Protein AF-A0A4P5VE44-F1 (afdb_monomer_lite)

Secondary structure (DSSP, 8-state):
---GGGS-S-TTSHHHHHHHHHHHHHHHHHHHHHHHHGGG-SS--HHHHHHHHHHHHHHHHHHHHHHHHHHHHHH-SS-HHHH-HHHHHHHHHHHHHHHHHHHHHHHHHHSHHHHHHHHTS----

Sequence (125 aa):
MLEPGWQVDEPYAPEGQSQLHQLRKRLKRCRYGLTNLEPLRPEPIAPWLERFRAMQHHLGDLNDLQLLDQALHQQFHESPDRLAPCLCSLLAEARDQAWLRWRSEADLLMDPAGRAALQRLPLAC

Foldseek 3Di:
DPQCQLPAPCCLPPVNLVSLVVVLVVLVVVLVVCVVCQVVDPFGPVLVNVLSVQLNVLSVQLNVLSVVCVVCVVVDPDDCCVVPVVVVVVSVVSNVVSVVSNNVSSVLCVDPVSVVVSVPPPSDD

pLDDT: mean 89.32, std 10.18, range [40.59, 97.81]

Structure (mmCIF, N/CA/C/O backbone):
data_AF-A0A4P5VE44-F1
#
_entry.id   AF-A0A4P5VE44-F1
#
loop_
_atom_site.group_PDB
_atom_site.id
_atom_site.type_symbol
_atom_site.label_atom_id
_atom_site.label_alt_id
_atom_site.label_comp_id
_atom_site.label_asym_id
_atom_site.label_entity_id
_atom_site.label_seq_id
_atom_site.pdbx_PDB_ins_code
_atom_site.Cartn_x
_atom_site.Cartn_y
_atom_site.Cartn_z
_atom_site.occupancy
_atom_site.B_iso_or_equiv
_atom_site.auth_seq_id
_atom_site.auth_comp_id
_atom_site.auth_asym_id
_atom_site.auth_atom_id
_atom_site.pdbx_PDB_model_num
ATOM 1 N N . MET A 1 1 ? -19.600 10.853 0.588 1.00 57.34 1 MET A N 1
ATOM 2 C CA . MET A 1 1 ? -19.161 9.814 -0.365 1.00 57.34 1 MET A CA 1
ATOM 3 C C . MET A 1 1 ? -17.969 9.086 0.239 1.00 57.34 1 MET A C 1
ATOM 5 O O . MET A 1 1 ? -17.173 9.739 0.914 1.00 57.34 1 MET A O 1
ATOM 9 N N . LEU A 1 2 ? -17.889 7.762 0.085 1.00 79.00 2 LEU A N 1
ATOM 10 C CA . LEU A 1 2 ? -16.698 6.993 0.458 1.00 79.00 2 LEU A CA 1
ATOM 11 C C . LEU A 1 2 ? -15.534 7.429 -0.449 1.00 79.00 2 LEU A C 1
ATOM 13 O O . LEU A 1 2 ? -15.775 7.833 -1.584 1.00 79.00 2 LEU A O 1
ATOM 17 N N . GLU A 1 3 ? -14.293 7.406 0.038 1.00 86.12 3 GLU A N 1
ATOM 18 C CA . GLU A 1 3 ? -13.158 7.723 -0.841 1.00 86.12 3 GLU A CA 1
ATOM 19 C C . GLU A 1 3 ? -12.988 6.655 -1.921 1.00 86.12 3 GLU A C 1
ATOM 21 O O . GLU A 1 3 ? -12.973 5.476 -1.570 1.00 86.12 3 GLU A O 1
ATOM 26 N N . PRO A 1 4 ? -12.778 7.034 -3.192 1.00 91.44 4 PRO A N 1
ATOM 27 C CA . PRO A 1 4 ? -12.613 6.067 -4.276 1.00 91.44 4 PRO A CA 1
ATOM 28 C C . PRO A 1 4 ? -11.471 5.074 -4.042 1.00 91.44 4 PRO A C 1
ATOM 30 O O . PRO A 1 4 ? -11.600 3.908 -4.376 1.00 91.44 4 PRO A O 1
ATOM 33 N N . GLY A 1 5 ? -10.389 5.487 -3.370 1.00 92.31 5 GLY A N 1
ATOM 34 C CA . GLY A 1 5 ? -9.237 4.614 -3.109 1.00 92.31 5 GLY A CA 1
ATOM 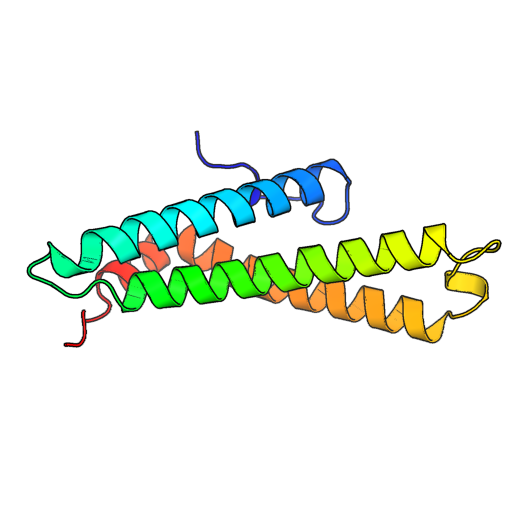35 C C . GLY A 1 5 ? -9.539 3.347 -2.293 1.00 92.31 5 GLY A C 1
ATOM 36 O O . GLY A 1 5 ? -8.689 2.466 -2.216 1.00 92.31 5 GLY A O 1
ATOM 37 N N . TRP A 1 6 ? -10.717 3.243 -1.664 1.00 93.44 6 TRP A N 1
ATOM 38 C CA . TRP A 1 6 ? -11.153 2.014 -0.991 1.00 93.44 6 TRP A CA 1
ATOM 39 C C . TRP A 1 6 ? -11.570 0.919 -1.978 1.00 93.44 6 TRP A C 1
ATOM 41 O O . TRP A 1 6 ? -11.536 -0.254 -1.625 1.00 93.44 6 TRP A O 1
ATOM 51 N N . GLN A 1 7 ? -11.976 1.298 -3.191 1.00 92.00 7 GLN A N 1
ATOM 52 C CA . GLN A 1 7 ? -12.453 0.407 -4.243 1.00 92.00 7 GLN A CA 1
ATOM 53 C C . GLN A 1 7 ? -11.868 0.876 -5.573 1.00 92.00 7 GLN A C 1
ATOM 55 O O . GLN A 1 7 ? -12.436 1.724 -6.254 1.00 92.00 7 GLN A O 1
ATOM 60 N N . VAL A 1 8 ? -10.699 0.336 -5.908 1.00 94.19 8 VAL A N 1
ATOM 61 C CA . VAL A 1 8 ? -9.998 0.639 -7.158 1.00 94.19 8 VAL A CA 1
ATOM 62 C C . VAL A 1 8 ? -9.950 -0.627 -7.998 1.00 94.19 8 VAL A C 1
ATOM 64 O O . VAL A 1 8 ? -9.471 -1.660 -7.524 1.00 94.19 8 VAL A O 1
ATOM 67 N N . ASP A 1 9 ? -10.446 -0.549 -9.227 1.00 90.62 9 ASP A N 1
ATOM 68 C CA . ASP A 1 9 ? -10.441 -1.679 -10.162 1.00 90.62 9 ASP A CA 1
ATOM 69 C C . ASP A 1 9 ? -9.110 -1.778 -10.915 1.00 90.62 9 ASP A C 1
ATOM 71 O O . ASP A 1 9 ? -8.562 -2.867 -11.068 1.00 90.62 9 ASP A O 1
ATOM 75 N N . GLU A 1 10 ? -8.534 -0.632 -11.292 1.00 93.94 10 GLU A N 1
ATOM 76 C CA . GLU A 1 10 ? -7.260 -0.534 -12.011 1.00 93.94 10 GLU A CA 1
ATOM 77 C C . GLU A 1 10 ? -6.180 0.135 -11.137 1.00 93.94 10 GLU A C 1
ATOM 79 O O . GLU A 1 10 ? -5.904 1.329 -11.284 1.00 93.94 10 GLU A O 1
ATOM 84 N N . PRO A 1 11 ? -5.533 -0.594 -10.207 1.00 93.06 11 PRO A N 1
ATOM 85 C CA . PRO A 1 11 ? -4.604 -0.008 -9.229 1.00 93.06 11 PRO A CA 1
ATOM 86 C C . PRO A 1 11 ? -3.339 0.588 -9.853 1.00 93.06 11 PRO A C 1
ATOM 88 O O . PRO A 1 11 ? -2.642 1.380 -9.220 1.00 93.06 11 PRO A O 1
ATOM 91 N N . TYR A 1 12 ? -3.037 0.195 -11.089 1.00 92.44 12 TYR A N 1
ATOM 92 C CA . TYR A 1 12 ? -1.844 0.599 -11.822 1.00 92.44 12 TYR A CA 1
ATOM 93 C C . TYR A 1 12 ? -2.114 1.663 -12.884 1.00 92.44 12 TYR A C 1
ATOM 95 O O . TYR A 1 12 ? -1.162 2.200 -13.442 1.00 92.44 12 TYR A O 1
ATOM 103 N N . ALA A 1 13 ? -3.379 1.996 -13.146 1.00 93.94 13 ALA A N 1
ATOM 104 C CA . ALA A 1 13 ? -3.710 3.145 -13.972 1.00 93.94 13 ALA A CA 1
ATOM 105 C C . ALA A 1 13 ? -3.394 4.447 -13.208 1.00 93.94 13 ALA A C 1
ATOM 107 O O . ALA A 1 13 ? -3.525 4.479 -11.978 1.00 93.94 13 ALA A O 1
ATOM 108 N N . PRO A 1 14 ? -3.034 5.550 -13.895 1.00 92.19 14 PRO A N 1
ATOM 109 C CA . PRO A 1 14 ? -2.742 6.829 -13.241 1.00 92.19 14 PRO A CA 1
ATOM 110 C C . PRO A 1 14 ? -3.862 7.312 -12.309 1.00 92.19 14 PRO A C 1
ATOM 112 O O . PRO A 1 14 ? -3.599 7.860 -11.236 1.00 92.19 14 PRO A O 1
ATOM 115 N N . GLU A 1 15 ? -5.120 7.076 -12.691 1.00 94.88 15 GLU A N 1
ATOM 116 C CA . GLU A 1 15 ? -6.272 7.411 -11.858 1.00 94.88 15 GLU A CA 1
ATOM 117 C C . GLU A 1 15 ? -6.319 6.559 -10.584 1.00 94.88 15 GLU A C 1
ATOM 119 O O . GLU A 1 15 ? -6.392 7.115 -9.487 1.00 94.88 15 GLU A O 1
ATOM 124 N N . GLY A 1 16 ? -6.203 5.234 -10.700 1.00 95.12 16 GLY A N 1
ATOM 125 C CA . GLY A 1 16 ? -6.195 4.334 -9.546 1.00 95.12 16 GLY A CA 1
ATOM 126 C C . GLY A 1 16 ? -5.064 4.648 -8.568 1.00 95.12 16 GLY A C 1
ATOM 127 O O . GLY A 1 16 ? -5.283 4.736 -7.360 1.00 95.12 16 GLY A O 1
ATOM 128 N N . GLN A 1 17 ? -3.868 4.944 -9.077 1.00 94.06 17 GLN A N 1
ATOM 129 C CA . GLN A 1 17 ? -2.733 5.375 -8.257 1.00 94.06 17 GLN A CA 1
ATOM 130 C C . GLN A 1 17 ? -3.015 6.684 -7.514 1.00 94.06 17 GLN A C 1
ATOM 132 O O . GLN A 1 17 ? -2.721 6.805 -6.322 1.00 94.06 17 GLN A O 1
ATOM 137 N N . SER A 1 18 ? -3.623 7.660 -8.195 1.00 94.25 18 SER A N 1
ATOM 138 C CA . SER A 1 18 ? -4.035 8.928 -7.587 1.00 94.25 18 SER A CA 1
ATOM 139 C C . SER A 1 18 ? -5.059 8.705 -6.468 1.00 94.25 18 SER A C 1
ATOM 141 O O . SER A 1 18 ? -4.911 9.245 -5.366 1.00 94.25 18 SER A O 1
ATOM 143 N N . GLN A 1 19 ? -6.051 7.844 -6.705 1.00 96.00 19 GLN A N 1
ATOM 144 C CA . GLN A 1 19 ? -7.073 7.482 -5.723 1.00 96.00 19 GLN A CA 1
ATOM 145 C C . GLN A 1 19 ? -6.461 6.795 -4.489 1.00 96.00 19 GLN A C 1
ATOM 147 O O . GLN A 1 19 ? -6.771 7.175 -3.355 1.00 96.00 19 GLN A O 1
ATOM 152 N N . LEU A 1 20 ? -5.539 5.844 -4.681 1.00 96.25 20 LEU A N 1
ATOM 153 C CA . LEU A 1 20 ? -4.823 5.161 -3.595 1.00 96.25 20 LEU A CA 1
ATOM 154 C C . LEU A 1 20 ? -3.939 6.127 -2.794 1.00 96.25 20 LEU A C 1
ATOM 156 O O . LEU A 1 20 ? -3.969 6.139 -1.558 1.00 96.25 20 LEU A O 1
ATOM 160 N N . HIS A 1 21 ? -3.196 6.999 -3.478 1.00 94.69 21 HIS A N 1
ATOM 161 C CA . HIS A 1 21 ? -2.374 8.021 -2.836 1.00 94.69 21 HIS A CA 1
ATOM 162 C C . HIS A 1 21 ? -3.232 9.012 -2.029 1.00 94.69 21 HIS A C 1
ATOM 164 O O . HIS A 1 21 ? -2.885 9.402 -0.905 1.00 94.69 21 HIS A O 1
ATOM 170 N N . GLN A 1 22 ? -4.391 9.410 -2.557 1.00 95.50 22 GLN A N 1
ATOM 171 C CA . GLN A 1 22 ? -5.327 10.263 -1.837 1.00 95.50 22 GLN A CA 1
ATOM 172 C C . GLN A 1 22 ? -5.903 9.572 -0.596 1.00 95.50 22 GLN A C 1
ATOM 174 O O . GLN A 1 22 ? -5.943 10.189 0.480 1.00 95.50 22 GLN A O 1
ATOM 179 N N . LEU A 1 23 ? -6.268 8.293 -0.706 1.00 95.94 23 LEU A N 1
ATOM 180 C CA . LEU A 1 23 ? -6.714 7.511 0.439 1.00 95.94 23 LEU A CA 1
ATOM 181 C C . LEU A 1 23 ? -5.624 7.432 1.515 1.00 95.94 23 LEU A C 1
ATOM 183 O O . LEU A 1 23 ? -5.907 7.722 2.680 1.00 95.94 23 LEU A O 1
ATOM 187 N N . ARG A 1 24 ? -4.365 7.161 1.141 1.00 96.00 24 ARG A N 1
ATOM 188 C CA . ARG A 1 24 ? -3.220 7.154 2.072 1.00 96.00 24 ARG A CA 1
ATOM 189 C C . ARG A 1 24 ? -3.139 8.457 2.869 1.00 96.00 24 ARG A C 1
ATOM 191 O O . ARG A 1 24 ? -3.037 8.428 4.098 1.00 96.00 24 ARG A O 1
ATOM 198 N N . LYS A 1 25 ? -3.244 9.613 2.199 1.00 95.38 25 LYS A N 1
ATOM 199 C CA . LYS A 1 25 ? -3.247 10.935 2.860 1.00 95.38 25 LYS A CA 1
ATOM 200 C C . LYS A 1 25 ? -4.412 11.084 3.838 1.00 95.38 25 LYS A C 1
ATOM 202 O O . LYS A 1 25 ? -4.239 11.624 4.933 1.00 95.38 25 LYS A O 1
ATOM 207 N N . ARG A 1 26 ? -5.608 10.620 3.472 1.00 94.50 26 ARG A N 1
ATOM 208 C CA . ARG A 1 26 ? -6.786 10.675 4.349 1.00 94.50 26 ARG A CA 1
ATOM 209 C C . ARG A 1 26 ? -6.658 9.769 5.568 1.00 94.50 26 ARG A C 1
ATOM 211 O O . ARG A 1 26 ? -6.939 10.239 6.669 1.00 94.50 26 ARG A O 1
ATOM 218 N N . LEU A 1 27 ? -6.181 8.539 5.402 1.00 93.50 27 LEU A N 1
ATOM 219 C CA . LEU A 1 27 ? -5.931 7.630 6.521 1.00 93.50 27 LEU A CA 1
ATOM 220 C C . LEU A 1 27 ? -4.853 8.179 7.458 1.00 93.50 27 LEU A C 1
ATOM 222 O O . LEU A 1 27 ? -5.009 8.096 8.674 1.00 93.50 27 LEU A O 1
ATOM 226 N N . LYS A 1 28 ? -3.803 8.811 6.915 1.00 94.50 28 LYS A N 1
ATOM 227 C CA . LYS A 1 28 ? -2.779 9.520 7.702 1.00 94.50 28 LYS A CA 1
ATOM 228 C C . LYS A 1 28 ? -3.384 10.621 8.568 1.00 94.50 28 LYS A C 1
ATOM 230 O O . LYS A 1 28 ? -3.153 10.640 9.774 1.00 94.50 28 LYS A O 1
ATOM 235 N N . ARG A 1 29 ? -4.209 11.490 7.974 1.00 94.56 29 ARG A N 1
ATOM 236 C CA . ARG A 1 29 ? -4.916 12.552 8.708 1.00 94.56 29 ARG A CA 1
ATOM 237 C C . ARG A 1 29 ? -5.853 11.993 9.778 1.00 94.56 29 ARG A C 1
ATOM 239 O O . ARG A 1 29 ? -5.864 12.513 10.885 1.00 94.56 29 ARG A O 1
ATOM 246 N N . CYS A 1 30 ? -6.596 10.931 9.466 1.00 91.19 30 CYS A N 1
ATOM 247 C CA . CYS A 1 30 ? -7.490 10.278 10.420 1.00 91.19 30 CYS A CA 1
ATOM 248 C C . CYS A 1 30 ? -6.719 9.715 11.619 1.00 91.19 30 CYS A C 1
ATOM 250 O O . CYS A 1 30 ? -7.053 10.045 12.753 1.00 91.19 30 CYS A O 1
ATOM 252 N N . ARG A 1 31 ? -5.638 8.959 11.379 1.00 92.38 31 ARG A N 1
ATOM 253 C CA . ARG A 1 31 ? -4.795 8.418 12.452 1.00 92.38 31 ARG A CA 1
ATOM 254 C C . ARG A 1 31 ? -4.237 9.522 13.341 1.00 92.38 31 ARG A C 1
ATOM 256 O O . ARG A 1 31 ? -4.332 9.407 14.549 1.00 92.38 31 ARG A O 1
ATOM 263 N N . TYR A 1 32 ? -3.706 10.597 12.761 1.00 93.62 32 TYR A N 1
ATOM 264 C CA . TYR A 1 32 ? -3.167 11.712 13.546 1.00 93.62 32 TYR A CA 1
ATOM 265 C C . TYR A 1 32 ? -4.239 12.444 14.346 1.00 93.62 32 TYR A C 1
ATOM 267 O O . TYR A 1 32 ? -4.015 12.751 15.510 1.00 93.62 32 TYR A O 1
ATOM 275 N N . GLY A 1 33 ? -5.415 12.677 13.759 1.00 92.06 33 GLY A N 1
ATOM 276 C CA . GLY A 1 33 ? -6.544 13.244 14.493 1.00 92.06 33 GLY A CA 1
ATOM 277 C C . GLY A 1 33 ? -6.942 12.369 15.680 1.00 92.06 33 GLY A C 1
ATOM 278 O O . GLY A 1 33 ? -7.132 12.877 16.777 1.00 92.06 33 GLY A O 1
ATOM 279 N N . LEU A 1 34 ? -6.997 11.051 15.482 1.00 89.00 34 LEU A N 1
ATOM 280 C CA . LEU A 1 34 ? -7.312 10.098 16.540 1.00 89.00 34 LEU A CA 1
ATOM 281 C C . LEU A 1 34 ? -6.227 10.037 17.621 1.00 89.00 34 LEU A C 1
ATOM 283 O O . LEU A 1 34 ? -6.563 10.132 18.792 1.00 89.00 34 LEU A O 1
ATOM 287 N N . THR A 1 35 ? -4.946 9.962 17.251 1.00 90.56 35 THR A N 1
ATOM 288 C CA . THR A 1 35 ? -3.823 10.021 18.201 1.00 90.56 35 THR A CA 1
ATOM 289 C C . THR A 1 35 ? -3.851 11.310 19.025 1.00 90.56 35 THR A C 1
ATOM 291 O O . THR A 1 35 ? -3.644 11.268 20.229 1.00 90.56 35 THR A O 1
ATOM 294 N N . ASN A 1 36 ? -4.173 12.453 18.414 1.00 91.38 36 ASN A N 1
ATOM 295 C CA . ASN A 1 36 ? -4.282 13.723 19.138 1.00 91.38 36 ASN A CA 1
ATOM 296 C C . ASN A 1 36 ? -5.441 13.742 20.148 1.00 91.38 36 ASN A C 1
ATOM 298 O O . ASN A 1 36 ? -5.374 14.468 21.136 1.00 91.38 36 ASN A O 1
ATOM 302 N N . LEU A 1 37 ? -6.512 12.986 19.887 1.00 88.38 37 LEU A N 1
ATOM 303 C CA . LEU A 1 37 ? -7.693 12.909 20.749 1.00 88.38 37 LEU A CA 1
ATOM 304 C C . LEU A 1 37 ? -7.627 11.760 21.764 1.00 88.38 37 LEU A C 1
ATOM 306 O O . LEU A 1 37 ? -8.426 11.750 22.696 1.00 88.38 37 LEU A O 1
ATOM 310 N N . GLU A 1 38 ? -6.703 10.810 21.604 1.00 87.06 38 GLU A N 1
ATOM 311 C CA . GLU A 1 38 ? -6.535 9.652 22.491 1.00 87.06 38 GLU A CA 1
ATOM 312 C C . GLU A 1 38 ? -6.441 10.036 23.979 1.00 87.06 38 GLU A C 1
ATOM 314 O O . GLU A 1 38 ? -7.182 9.444 24.762 1.00 87.06 38 GLU A O 1
ATOM 319 N N . PRO A 1 39 ? -5.675 11.070 24.391 1.00 87.94 39 PRO A N 1
ATOM 320 C CA . PRO A 1 39 ? -5.588 11.455 25.803 1.00 87.94 39 PRO A CA 1
ATOM 321 C C . PRO A 1 39 ? -6.904 11.960 26.416 1.00 87.94 39 PRO A C 1
ATOM 323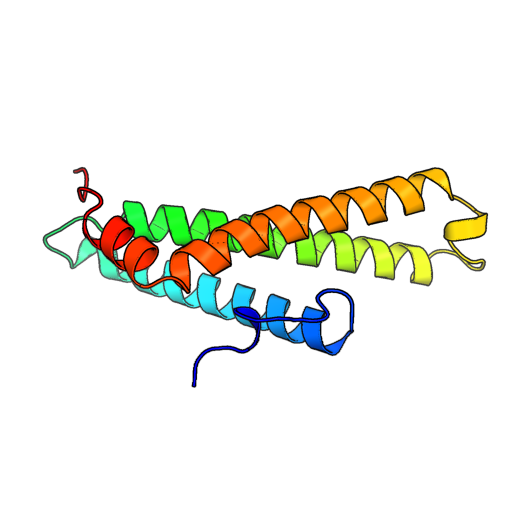 O O . PRO A 1 39 ? -7.006 12.075 27.633 1.00 87.94 39 PRO A O 1
ATOM 326 N N . LEU A 1 40 ? -7.895 12.314 25.591 1.00 88.31 40 LEU A N 1
ATOM 327 C CA . LEU A 1 40 ? -9.188 12.844 26.034 1.00 88.31 40 LEU A CA 1
ATOM 328 C C . LEU A 1 40 ? -10.256 11.754 26.188 1.00 88.31 40 LEU A C 1
ATOM 330 O O . LEU A 1 40 ? -11.395 12.063 26.543 1.00 88.31 40 LEU A O 1
ATOM 334 N N . ARG A 1 41 ? -9.932 10.496 25.868 1.00 81.00 41 ARG A N 1
ATOM 335 C CA . ARG A 1 41 ? -10.899 9.398 25.856 1.00 81.00 41 ARG A CA 1
ATOM 336 C C . ARG A 1 41 ? -10.814 8.539 27.120 1.00 81.00 41 ARG A C 1
ATOM 338 O O . ARG A 1 41 ? -9.711 8.262 27.580 1.00 81.00 41 ARG A O 1
ATOM 345 N N . PRO A 1 42 ? -11.962 8.071 27.647 1.00 76.00 42 PRO A N 1
ATOM 346 C CA . PRO A 1 42 ? -11.974 7.133 28.763 1.00 76.00 42 PRO A CA 1
ATOM 347 C C . PRO A 1 42 ? -11.497 5.732 28.356 1.00 76.00 42 PRO A C 1
ATOM 349 O O . PRO A 1 42 ? -10.871 5.056 29.166 1.00 76.00 42 PRO A O 1
ATOM 352 N N . GLU A 1 43 ? -11.743 5.303 27.111 1.00 77.38 43 GLU A N 1
ATOM 353 C CA . GLU A 1 43 ? -11.258 4.021 26.589 1.00 77.38 43 GLU A CA 1
ATOM 354 C C . GLU A 1 43 ? -10.129 4.178 25.550 1.00 77.38 43 GLU A C 1
ATOM 356 O O . GLU A 1 43 ? -10.208 5.073 24.692 1.00 77.38 43 GLU A O 1
ATOM 361 N N . PRO A 1 44 ? -9.125 3.272 25.553 1.00 74.06 44 PRO A N 1
ATOM 362 C CA . PRO A 1 44 ? -8.045 3.261 24.568 1.00 74.06 44 PRO A CA 1
ATOM 363 C C . PRO A 1 44 ? -8.568 3.098 23.141 1.00 74.06 44 PRO A C 1
ATOM 365 O O . PRO A 1 44 ? -9.525 2.371 22.896 1.00 74.06 44 PRO A O 1
ATOM 368 N N . ILE A 1 45 ? -7.901 3.708 22.161 1.00 81.62 45 ILE A N 1
ATOM 369 C CA . ILE A 1 45 ? -8.207 3.520 20.729 1.00 81.62 45 ILE A CA 1
ATOM 370 C C . ILE A 1 45 ? -7.090 2.792 19.973 1.00 81.62 45 ILE A C 1
ATOM 372 O O . ILE A 1 45 ? -7.127 2.705 18.741 1.00 81.62 45 ILE A O 1
ATOM 376 N N . ALA A 1 46 ? -6.116 2.247 20.705 1.00 82.00 46 ALA A N 1
ATOM 377 C CA . ALA A 1 46 ? -4.931 1.589 20.169 1.00 82.00 46 ALA A CA 1
ATOM 378 C C . ALA A 1 46 ? -5.226 0.558 19.055 1.00 82.00 46 ALA A C 1
ATOM 380 O O . ALA A 1 46 ? -4.562 0.633 18.019 1.00 82.00 46 ALA A O 1
ATOM 381 N N . PRO A 1 47 ? -6.256 -0.317 19.143 1.00 82.62 47 PRO A N 1
ATOM 382 C CA . PRO A 1 47 ? -6.553 -1.265 18.063 1.00 82.62 47 PRO A CA 1
ATOM 383 C C . PRO A 1 47 ? -6.865 -0.587 16.718 1.00 82.62 47 PRO A C 1
ATOM 385 O O . PRO A 1 47 ? -6.432 -1.049 15.660 1.00 82.62 47 PRO A O 1
ATOM 388 N N . TRP A 1 48 ? -7.581 0.541 16.746 1.00 83.31 48 TRP A N 1
ATOM 389 C CA . TRP A 1 48 ? -7.878 1.321 15.544 1.00 83.31 48 TRP A CA 1
ATOM 390 C C . TRP A 1 48 ? -6.647 2.060 15.027 1.00 83.31 48 TRP A C 1
ATOM 392 O O . TRP A 1 48 ? -6.431 2.108 13.815 1.00 83.31 48 TRP A O 1
ATOM 402 N N . LEU A 1 49 ? -5.823 2.615 15.920 1.00 88.56 49 LEU A N 1
ATOM 403 C CA . LEU A 1 49 ? -4.579 3.284 15.537 1.00 88.56 49 LEU A CA 1
ATOM 404 C C . LEU A 1 49 ? -3.605 2.320 14.852 1.00 88.56 49 LEU A C 1
ATOM 406 O O . LEU A 1 49 ? -3.056 2.670 13.803 1.00 88.56 49 LEU A O 1
ATOM 410 N N . GLU A 1 50 ? -3.449 1.107 15.383 1.00 88.62 50 GLU A N 1
ATOM 411 C CA . GLU A 1 50 ? -2.609 0.066 14.784 1.00 88.62 50 GLU A CA 1
ATOM 412 C C . GLU A 1 50 ? -3.165 -0.410 13.442 1.00 88.62 50 GLU A C 1
ATOM 414 O O . GLU A 1 50 ? -2.421 -0.521 12.466 1.00 88.62 50 GLU A O 1
ATOM 419 N N . ARG A 1 51 ? -4.488 -0.570 13.317 1.00 88.44 51 ARG A N 1
ATOM 420 C CA . ARG A 1 51 ? -5.096 -0.891 12.020 1.00 88.44 51 ARG A CA 1
ATOM 421 C C . ARG A 1 51 ? -4.864 0.220 10.989 1.00 88.44 51 ARG A C 1
ATOM 423 O O . ARG A 1 51 ? -4.472 -0.062 9.858 1.00 88.44 51 ARG A O 1
ATOM 430 N N . PHE A 1 52 ? -5.044 1.492 11.356 1.00 90.19 52 PHE A N 1
ATOM 431 C CA . PHE A 1 52 ? -4.733 2.615 10.461 1.00 90.19 52 PHE A CA 1
ATOM 432 C C . PHE A 1 52 ? -3.253 2.684 10.094 1.00 90.19 52 PHE A C 1
ATOM 434 O O . PHE A 1 52 ? -2.921 3.102 8.983 1.00 90.19 52 PHE A O 1
ATOM 441 N N . ARG A 1 53 ? -2.362 2.290 11.004 1.00 92.56 53 ARG A N 1
ATOM 442 C CA . ARG A 1 53 ? -0.928 2.200 10.738 1.00 92.56 53 ARG A CA 1
ATOM 443 C C . ARG A 1 53 ? -0.622 1.109 9.711 1.00 92.56 53 ARG A C 1
ATOM 445 O O . ARG A 1 53 ? 0.091 1.402 8.754 1.00 92.56 53 ARG A O 1
ATOM 452 N N . ALA A 1 54 ? -1.202 -0.082 9.857 1.00 92.81 54 ALA A N 1
ATOM 453 C CA . ALA A 1 54 ? -1.060 -1.178 8.897 1.00 92.81 54 ALA A CA 1
ATOM 454 C C . ALA A 1 54 ? -1.575 -0.786 7.500 1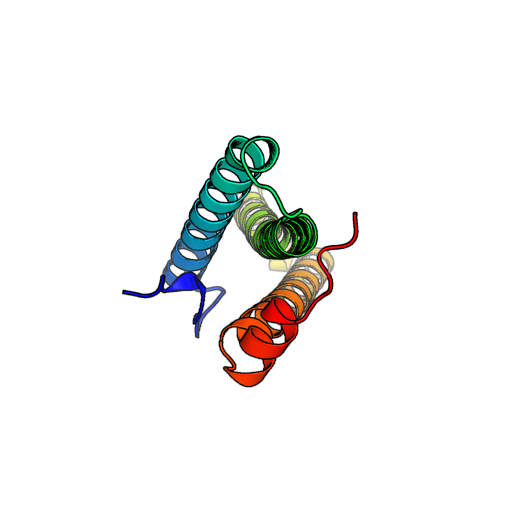.00 92.81 54 ALA A C 1
ATOM 456 O O . ALA A 1 54 ? -0.849 -0.897 6.514 1.00 92.81 54 ALA A O 1
ATOM 457 N N . MET A 1 55 ? -2.771 -0.194 7.417 1.00 93.88 55 MET A N 1
ATOM 458 C CA . MET A 1 55 ? -3.311 0.315 6.150 1.00 93.88 55 MET A CA 1
ATOM 459 C C . MET A 1 55 ? -2.386 1.350 5.486 1.00 93.88 55 MET A C 1
ATOM 461 O O . MET A 1 55 ? -2.143 1.302 4.281 1.00 93.88 55 MET A O 1
ATOM 465 N N . GLN A 1 56 ? -1.847 2.296 6.265 1.00 94.62 56 GLN A N 1
ATOM 466 C CA . GLN A 1 56 ? -0.901 3.295 5.753 1.00 94.62 56 GLN A CA 1
ATOM 467 C C . GLN A 1 56 ? 0.405 2.680 5.257 1.00 94.62 56 GLN A C 1
ATOM 469 O O . GLN A 1 56 ? 1.010 3.245 4.346 1.00 94.62 56 GLN A O 1
ATOM 474 N N . HIS A 1 57 ? 0.845 1.583 5.873 1.00 95.75 57 HIS A N 1
ATOM 475 C CA . HIS A 1 57 ? 2.033 0.852 5.460 1.00 95.75 57 HIS A CA 1
ATOM 476 C C . HIS A 1 57 ? 1.809 0.187 4.099 1.00 95.75 57 HIS A C 1
ATOM 478 O O . HIS A 1 57 ? 2.562 0.476 3.178 1.00 95.75 57 HIS A O 1
ATOM 484 N N . HIS A 1 58 ? 0.716 -0.560 3.913 1.00 95.75 58 HIS A N 1
ATOM 485 C CA . HIS A 1 58 ? 0.412 -1.208 2.628 1.00 95.75 58 HIS A CA 1
ATOM 486 C C . HIS A 1 58 ? 0.201 -0.217 1.476 1.00 95.75 58 HIS A C 1
ATOM 488 O O . HIS A 1 58 ? 0.745 -0.393 0.389 1.00 95.75 58 HIS A O 1
ATOM 494 N N . LEU A 1 59 ? -0.531 0.876 1.717 1.00 96.69 59 LEU A N 1
ATOM 495 C CA . LEU A 1 59 ? -0.653 1.961 0.736 1.00 96.69 59 LEU A CA 1
ATOM 496 C C . LEU A 1 59 ? 0.676 2.700 0.510 1.00 96.69 59 LEU A C 1
ATOM 498 O O . LEU A 1 59 ? 0.859 3.355 -0.516 1.00 96.69 59 LEU A O 1
ATOM 502 N N . GLY A 1 60 ? 1.579 2.650 1.490 1.00 96.50 60 GLY A N 1
ATOM 503 C CA . GLY A 1 60 ? 2.937 3.161 1.380 1.00 96.50 60 GLY A CA 1
ATOM 504 C C . GLY A 1 60 ? 3.761 2.347 0.404 1.00 96.50 60 GLY A C 1
ATOM 505 O O . GLY A 1 60 ? 4.250 2.925 -0.558 1.00 96.50 60 GLY A O 1
ATOM 506 N N . ASP A 1 61 ? 3.800 1.029 0.587 1.00 96.44 61 ASP A N 1
ATOM 507 C CA . ASP A 1 61 ? 4.492 0.104 -0.312 1.00 96.44 61 ASP A CA 1
ATOM 508 C C . ASP A 1 61 ? 4.042 0.305 -1.768 1.00 96.44 61 ASP A C 1
ATOM 510 O O . ASP A 1 61 ? 4.871 0.476 -2.656 1.00 96.44 61 ASP A O 1
ATOM 514 N N . LEU A 1 62 ? 2.726 0.367 -2.013 1.00 96.25 62 LEU A N 1
ATOM 515 C CA . LEU A 1 62 ? 2.168 0.604 -3.352 1.00 96.25 62 LEU A CA 1
ATOM 516 C C . LEU A 1 62 ? 2.649 1.921 -3.972 1.00 96.25 62 LEU A C 1
ATOM 518 O O . LEU A 1 62 ? 3.037 1.962 -5.137 1.00 96.25 62 LEU A O 1
ATOM 522 N N . ASN A 1 63 ? 2.629 3.000 -3.191 1.00 94.88 63 ASN A N 1
ATOM 523 C CA . ASN A 1 63 ? 3.095 4.304 -3.645 1.00 94.88 63 ASN A CA 1
ATOM 524 C C . ASN A 1 63 ? 4.603 4.304 -3.926 1.00 94.88 63 ASN A C 1
ATOM 526 O O . ASN A 1 63 ? 5.043 4.905 -4.899 1.00 94.88 63 ASN A O 1
ATOM 530 N N . ASP A 1 64 ? 5.393 3.663 -3.072 1.00 96.12 64 ASP A N 1
ATOM 531 C CA . ASP A 1 64 ? 6.850 3.693 -3.159 1.00 96.12 64 ASP A CA 1
ATOM 532 C C . ASP A 1 64 ? 7.337 2.842 -4.343 1.00 96.12 64 ASP A C 1
ATOM 534 O O . ASP A 1 64 ? 8.203 3.282 -5.099 1.00 96.12 64 ASP A O 1
ATOM 538 N N . LEU A 1 65 ? 6.704 1.690 -4.588 1.00 96.00 65 LEU A N 1
ATOM 539 C CA . LEU A 1 65 ? 6.934 0.880 -5.788 1.00 96.00 65 LEU A CA 1
ATOM 540 C C . LEU A 1 65 ? 6.532 1.625 -7.068 1.00 96.00 65 LEU A C 1
ATOM 542 O O . LEU A 1 65 ? 7.222 1.522 -8.079 1.00 96.00 65 LEU A O 1
ATOM 546 N N . GLN A 1 66 ? 5.454 2.411 -7.023 1.00 93.69 66 GLN A N 1
ATOM 547 C CA . GLN A 1 66 ? 5.053 3.236 -8.159 1.00 93.69 66 GLN A CA 1
ATOM 548 C C . GLN A 1 66 ? 6.050 4.364 -8.450 1.00 93.69 66 GLN A C 1
ATOM 550 O O . GLN A 1 66 ? 6.361 4.638 -9.608 1.00 93.69 66 GLN A O 1
ATOM 555 N N . LEU A 1 67 ? 6.563 5.023 -7.409 1.00 94.25 67 LEU A N 1
ATOM 556 C CA . LEU A 1 67 ? 7.602 6.040 -7.566 1.00 94.25 67 LEU A CA 1
ATOM 557 C C . LEU A 1 67 ? 8.904 5.432 -8.093 1.00 94.25 67 LEU A C 1
ATOM 559 O O . LEU A 1 67 ? 9.562 6.053 -8.924 1.00 94.25 67 LEU A O 1
ATOM 563 N N . LEU A 1 68 ? 9.260 4.222 -7.653 1.00 95.38 68 LEU A N 1
ATOM 564 C CA . LEU A 1 68 ? 10.414 3.495 -8.175 1.00 95.38 68 LEU A CA 1
ATOM 565 C C . LEU A 1 68 ? 10.255 3.189 -9.670 1.00 95.38 68 LEU A C 1
ATOM 567 O O . LEU A 1 68 ? 11.169 3.470 -10.439 1.00 95.38 68 LEU A O 1
ATOM 571 N N . ASP A 1 69 ? 9.096 2.681 -10.091 1.00 93.38 69 ASP A N 1
ATOM 572 C CA . ASP A 1 69 ? 8.793 2.416 -11.503 1.00 93.38 69 ASP A CA 1
ATOM 573 C C . ASP A 1 69 ? 8.950 3.675 -12.372 1.00 93.38 69 ASP A C 1
ATOM 575 O O . ASP A 1 69 ? 9.639 3.664 -13.395 1.00 93.38 69 ASP A O 1
ATOM 579 N N . GLN A 1 70 ? 8.390 4.798 -11.915 1.00 92.75 70 GLN A N 1
ATOM 580 C CA . GLN A 1 70 ? 8.522 6.090 -12.591 1.00 92.75 70 GLN A CA 1
ATOM 581 C C . GLN A 1 70 ? 9.974 6.572 -12.635 1.00 92.75 70 GLN A C 1
ATOM 583 O O . GLN A 1 70 ? 10.427 7.049 -13.674 1.00 92.75 70 GLN A O 1
ATOM 588 N N . ALA A 1 71 ? 10.713 6.435 -11.533 1.00 94.25 71 ALA A N 1
ATOM 589 C CA . ALA A 1 71 ? 12.110 6.843 -11.459 1.00 94.25 71 ALA A CA 1
ATOM 590 C C . ALA A 1 71 ? 12.991 6.035 -12.422 1.00 94.25 71 ALA A C 1
ATOM 592 O O . ALA A 1 71 ? 13.849 6.615 -13.085 1.00 94.25 71 ALA A O 1
ATOM 593 N N . LEU A 1 72 ? 12.755 4.725 -12.560 1.00 93.69 72 LEU A N 1
ATOM 594 C CA . LEU A 1 72 ? 13.464 3.891 -13.535 1.00 93.69 72 LEU A CA 1
ATOM 595 C C . LEU A 1 72 ? 13.217 4.402 -14.961 1.00 93.69 72 LEU A C 1
ATOM 597 O O . LEU A 1 72 ? 14.170 4.658 -15.694 1.00 93.69 72 LEU A O 1
ATOM 601 N N . HIS A 1 73 ? 11.957 4.636 -15.332 1.00 91.50 73 HIS A N 1
ATOM 602 C CA . HIS A 1 73 ? 11.606 5.142 -16.664 1.00 91.50 73 HIS A CA 1
ATOM 603 C C . HIS A 1 73 ? 12.136 6.553 -16.949 1.00 91.50 73 HIS A C 1
ATOM 605 O O . HIS A 1 73 ? 12.381 6.890 -18.103 1.00 91.50 73 HIS A O 1
ATOM 611 N N . GLN A 1 74 ? 12.316 7.385 -15.921 1.00 93.69 74 GLN A N 1
ATOM 612 C CA . GLN A 1 74 ? 12.893 8.724 -16.065 1.00 93.69 74 GLN A CA 1
ATOM 613 C C . GLN A 1 74 ? 14.423 8.706 -16.165 1.00 93.69 74 GLN A C 1
ATOM 615 O O . GLN A 1 74 ? 15.001 9.567 -16.825 1.00 93.69 74 GLN A O 1
ATOM 620 N N . GLN A 1 75 ? 15.081 7.762 -15.489 1.00 91.50 75 GLN A N 1
ATOM 621 C CA . GLN A 1 75 ? 16.537 7.726 -15.376 1.00 91.50 75 GLN A CA 1
ATOM 622 C C . GLN A 1 75 ? 17.213 7.006 -16.548 1.00 91.50 75 GLN A C 1
ATOM 624 O O . GLN A 1 75 ? 18.356 7.326 -16.886 1.00 91.50 75 GLN A O 1
ATOM 629 N N . PHE A 1 76 ? 16.540 6.030 -17.159 1.00 89.00 76 PHE A N 1
ATOM 630 C CA . PHE A 1 76 ? 17.071 5.308 -18.308 1.00 89.00 76 PHE A CA 1
ATOM 631 C C . PHE A 1 76 ? 16.674 5.973 -19.630 1.00 89.00 76 PHE A C 1
ATOM 633 O O . PHE A 1 76 ? 15.519 6.317 -19.857 1.00 89.00 76 PHE A O 1
ATOM 640 N N . HIS A 1 77 ? 17.646 6.117 -20.534 1.00 87.31 77 HIS A N 1
ATOM 641 C CA . HIS A 1 77 ? 17.402 6.599 -21.900 1.00 87.31 77 HIS A CA 1
ATOM 642 C C . HIS A 1 77 ? 16.678 5.565 -22.775 1.00 87.31 77 HIS A C 1
ATOM 644 O O . HIS A 1 77 ? 16.006 5.929 -23.737 1.00 87.31 77 HIS A O 1
ATOM 650 N N . GLU A 1 78 ? 16.836 4.282 -22.453 1.00 90.19 78 GLU A N 1
ATOM 651 C CA . GLU A 1 78 ? 16.146 3.166 -23.098 1.00 90.19 78 GLU A CA 1
ATOM 652 C C . GLU A 1 78 ? 15.162 2.528 -22.111 1.00 90.19 78 GLU A C 1
ATOM 654 O O . GLU A 1 78 ? 15.275 2.724 -20.903 1.00 90.19 78 GLU A O 1
ATOM 659 N N . SER A 1 79 ? 14.202 1.747 -22.611 1.00 91.38 79 SER A N 1
ATOM 660 C CA . SER A 1 79 ? 13.198 1.092 -21.760 1.00 91.38 79 SER A CA 1
ATOM 661 C C . SER A 1 79 ? 13.853 0.252 -20.642 1.00 91.38 79 SER A C 1
ATOM 663 O O . SER A 1 79 ? 14.716 -0.586 -20.943 1.00 91.38 79 SER A O 1
ATOM 665 N N . PRO A 1 80 ? 13.428 0.421 -19.370 1.00 92.31 80 PRO A N 1
ATOM 666 C CA . PRO A 1 80 ? 13.905 -0.391 -18.252 1.00 92.31 80 PRO A CA 1
ATOM 667 C C . PRO A 1 80 ? 13.724 -1.896 -18.474 1.00 92.31 80 PRO A C 1
ATOM 669 O O . PRO A 1 80 ? 14.614 -2.665 -18.117 1.00 92.31 80 PRO A O 1
ATOM 672 N N . ASP A 1 81 ? 12.648 -2.321 -19.144 1.00 93.44 81 ASP A N 1
ATOM 673 C CA . ASP A 1 81 ? 12.397 -3.732 -19.472 1.00 93.44 81 ASP A CA 1
ATOM 674 C C . ASP A 1 81 ? 13.488 -4.340 -20.359 1.00 93.44 81 ASP A C 1
ATOM 676 O O . ASP A 1 81 ? 13.763 -5.537 -20.286 1.00 93.44 81 ASP A O 1
ATOM 680 N N . ARG A 1 82 ? 14.149 -3.520 -21.186 1.00 93.75 82 ARG A N 1
ATOM 681 C CA . ARG A 1 82 ? 15.274 -3.960 -22.019 1.00 93.75 82 ARG A CA 1
ATOM 682 C C . ARG A 1 82 ? 16.575 -4.024 -21.225 1.00 93.75 82 ARG A C 1
ATOM 684 O O . ARG A 1 82 ? 17.353 -4.960 -21.402 1.00 93.75 82 ARG A O 1
ATOM 691 N N . LEU A 1 83 ? 16.838 -3.008 -20.406 1.00 93.75 83 LEU A N 1
ATOM 692 C CA . LEU A 1 83 ? 18.125 -2.835 -19.725 1.00 93.75 83 LEU A CA 1
ATOM 693 C C . LEU A 1 83 ? 18.241 -3.667 -18.445 1.00 93.75 83 LEU A C 1
ATOM 695 O O . LEU A 1 83 ? 19.324 -4.145 -18.114 1.00 93.75 83 LEU A O 1
ATOM 699 N N . ALA A 1 84 ? 17.134 -3.835 -17.725 1.00 93.50 84 ALA A N 1
ATOM 700 C CA . ALA A 1 84 ? 17.079 -4.506 -16.435 1.00 93.50 84 ALA A CA 1
ATOM 701 C C . ALA A 1 84 ? 15.814 -5.385 -16.302 1.00 93.50 84 ALA A C 1
ATOM 703 O O . ALA A 1 84 ? 15.058 -5.229 -15.340 1.00 93.50 84 ALA A O 1
ATOM 704 N N . PRO A 1 85 ? 15.592 -6.358 -17.209 1.00 94.94 85 PRO A N 1
ATOM 705 C CA . PRO A 1 85 ? 14.368 -7.168 -17.241 1.00 94.94 85 PRO A CA 1
ATOM 706 C C . PRO A 1 85 ? 14.078 -7.883 -15.915 1.00 94.94 85 PRO A C 1
ATOM 708 O O . PRO A 1 85 ? 12.935 -7.924 -15.464 1.00 94.94 85 PRO A O 1
ATOM 711 N N . CYS A 1 86 ? 15.109 -8.408 -15.242 1.00 96.94 86 CYS A N 1
ATOM 712 C CA . CYS A 1 86 ? 14.935 -9.069 -13.947 1.00 96.94 86 CYS A CA 1
ATOM 713 C C . CYS A 1 86 ? 14.452 -8.100 -12.858 1.00 96.94 86 CYS A C 1
ATOM 715 O O . CYS A 1 86 ? 13.622 -8.474 -12.036 1.00 96.94 86 CYS A O 1
ATOM 717 N N . LEU A 1 87 ? 14.943 -6.855 -12.857 1.00 95.19 87 LEU A N 1
ATOM 718 C CA . LEU A 1 87 ? 14.496 -5.834 -11.909 1.00 95.19 87 LEU A CA 1
ATOM 719 C C . LEU A 1 87 ? 13.035 -5.455 -12.169 1.00 95.19 87 LEU A C 1
ATOM 721 O O . LEU A 1 87 ? 12.255 -5.393 -11.224 1.00 95.19 87 LEU A O 1
ATOM 725 N N . CYS A 1 88 ? 12.658 -5.257 -13.435 1.00 95.62 88 CYS A N 1
ATOM 726 C CA . CYS A 1 88 ? 11.277 -4.968 -13.824 1.00 95.62 88 CYS A CA 1
ATOM 727 C C . CYS A 1 88 ? 10.325 -6.104 -13.425 1.00 95.62 88 CYS A C 1
ATOM 729 O O . CYS A 1 88 ? 9.261 -5.844 -12.866 1.00 95.62 88 CYS A O 1
ATOM 731 N N . SER A 1 89 ? 10.737 -7.362 -13.612 1.00 96.69 89 SER A N 1
ATOM 732 C CA . SER A 1 89 ? 9.959 -8.526 -13.172 1.00 96.69 89 SER A CA 1
ATOM 733 C C . SER A 1 89 ? 9.765 -8.553 -11.653 1.00 96.69 89 SER A C 1
ATOM 735 O O . SER A 1 89 ? 8.650 -8.774 -11.187 1.00 96.69 89 SER A O 1
ATOM 737 N N . LEU A 1 90 ? 10.824 -8.303 -10.875 1.00 97.75 90 LEU A N 1
ATOM 738 C CA . LEU A 1 90 ? 10.737 -8.250 -9.410 1.00 97.75 90 LEU A CA 1
ATOM 739 C C . LEU A 1 90 ? 9.868 -7.082 -8.930 1.00 97.75 90 LEU A C 1
ATOM 741 O O . LEU A 1 90 ? 9.135 -7.214 -7.952 1.00 97.75 90 LEU A O 1
ATOM 745 N N . LEU A 1 91 ? 9.932 -5.940 -9.616 1.00 96.75 91 LEU A N 1
ATOM 746 C CA . LEU A 1 91 ? 9.114 -4.773 -9.308 1.00 96.75 91 LEU A CA 1
ATOM 747 C C . LEU A 1 91 ? 7.628 -5.039 -9.573 1.00 96.75 91 LEU A C 1
ATOM 749 O O . LEU A 1 91 ? 6.790 -4.689 -8.740 1.00 96.75 91 LEU A O 1
ATOM 753 N N . ALA A 1 92 ? 7.303 -5.676 -10.700 1.00 95.62 92 ALA A N 1
ATOM 754 C CA . ALA A 1 92 ? 5.941 -6.092 -11.020 1.00 95.62 92 ALA A CA 1
ATOM 755 C C . ALA A 1 92 ? 5.400 -7.068 -9.963 1.00 95.62 92 ALA A C 1
ATOM 757 O O . ALA A 1 92 ? 4.341 -6.826 -9.388 1.00 95.62 92 ALA A O 1
ATOM 758 N N . GLU A 1 93 ? 6.177 -8.095 -9.609 1.00 97.81 93 GLU A N 1
ATOM 759 C CA . GLU A 1 93 ? 5.794 -9.056 -8.572 1.00 97.81 93 GLU A CA 1
ATOM 760 C C . GLU A 1 93 ? 5.579 -8.377 -7.208 1.00 97.81 93 GLU A C 1
ATOM 762 O O . GLU A 1 93 ? 4.570 -8.606 -6.536 1.00 97.81 93 GLU A O 1
ATOM 767 N N . ALA A 1 94 ? 6.487 -7.486 -6.801 1.00 97.06 94 ALA A N 1
ATOM 768 C CA . ALA A 1 94 ? 6.353 -6.742 -5.553 1.00 97.06 94 ALA A CA 1
ATOM 769 C C . ALA A 1 94 ? 5.088 -5.863 -5.532 1.00 97.06 94 ALA A C 1
ATOM 771 O O . ALA A 1 94 ? 4.424 -5.767 -4.495 1.00 97.06 94 ALA A O 1
ATOM 772 N N . ARG A 1 95 ? 4.728 -5.247 -6.668 1.00 96.19 95 ARG A N 1
ATOM 773 C CA . ARG A 1 95 ? 3.499 -4.449 -6.820 1.00 96.19 95 ARG A CA 1
ATOM 774 C C . ARG A 1 95 ? 2.244 -5.301 -6.709 1.00 96.19 95 ARG A C 1
ATOM 776 O O . ARG A 1 95 ? 1.300 -4.870 -6.043 1.00 96.19 95 ARG A O 1
ATOM 783 N N . AS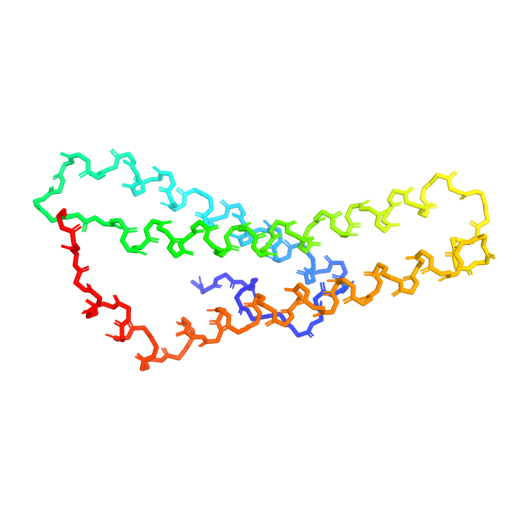P A 1 96 ? 2.228 -6.479 -7.319 1.00 96.38 96 ASP A N 1
ATOM 784 C CA . ASP A 1 96 ? 1.099 -7.411 -7.240 1.00 96.38 96 ASP A CA 1
ATOM 785 C C . ASP A 1 96 ? 0.900 -7.901 -5.802 1.00 96.38 96 ASP A C 1
ATOM 787 O O . ASP A 1 96 ? -0.205 -7.852 -5.257 1.00 96.38 96 ASP A O 1
ATOM 791 N N . GLN A 1 97 ? 1.985 -8.276 -5.122 1.00 96.94 97 GLN A N 1
ATOM 792 C CA . GLN A 1 97 ? 1.921 -8.694 -3.723 1.00 96.94 97 GLN A CA 1
ATOM 793 C C . GLN A 1 97 ? 1.468 -7.558 -2.793 1.00 96.94 97 GLN A C 1
ATOM 795 O O . GLN A 1 97 ? 0.643 -7.778 -1.903 1.00 96.94 97 GLN A O 1
ATOM 800 N N . ALA A 1 98 ? 1.989 -6.340 -2.975 1.00 96.25 98 ALA A N 1
ATOM 801 C CA . ALA A 1 98 ? 1.567 -5.176 -2.195 1.00 96.25 98 ALA A CA 1
ATOM 802 C C . ALA A 1 98 ? 0.081 -4.858 -2.417 1.00 96.25 98 ALA A C 1
ATOM 804 O O . ALA A 1 98 ? -0.635 -4.541 -1.463 1.00 96.25 98 ALA A O 1
ATOM 805 N N . TRP A 1 99 ? -0.397 -5.008 -3.654 1.00 96.94 99 TRP A N 1
ATOM 806 C CA . TRP A 1 99 ? -1.800 -4.823 -3.995 1.00 96.94 99 TRP A CA 1
ATOM 807 C C . TRP A 1 99 ? -2.697 -5.854 -3.315 1.00 96.94 99 TRP A C 1
ATOM 809 O O . TRP A 1 99 ? -3.685 -5.468 -2.694 1.00 96.94 99 TRP A O 1
ATOM 819 N N . LEU A 1 100 ? -2.331 -7.137 -3.345 1.00 96.00 100 LEU A N 1
ATOM 820 C CA . LEU A 1 100 ? -3.081 -8.196 -2.661 1.00 96.00 100 LEU A CA 1
ATOM 821 C C . LEU A 1 100 ? -3.173 -7.956 -1.148 1.00 96.00 100 LEU A C 1
ATOM 823 O O . LEU A 1 100 ? -4.250 -8.108 -0.568 1.00 96.00 100 LEU A O 1
ATOM 827 N N . ARG A 1 101 ? -2.075 -7.523 -0.510 1.00 95.44 101 ARG A N 1
ATOM 828 C CA . ARG A 1 101 ? -2.070 -7.167 0.922 1.00 95.44 101 ARG A CA 1
ATOM 829 C C . ARG A 1 101 ? -3.030 -6.018 1.220 1.00 95.44 101 ARG A C 1
ATOM 831 O O . ARG A 1 101 ? -3.831 -6.111 2.147 1.00 95.44 101 ARG A O 1
ATOM 838 N N . TRP A 1 102 ? -2.983 -4.954 0.419 1.00 95.62 102 TRP A N 1
ATOM 839 C CA . TRP A 1 102 ? -3.912 -3.835 0.565 1.00 95.62 102 TRP A CA 1
ATOM 840 C C . TRP A 1 102 ? -5.369 -4.257 0.335 1.00 95.62 102 TRP A C 1
ATOM 842 O O . TRP A 1 102 ? -6.226 -3.928 1.152 1.00 95.62 102 TRP A O 1
ATOM 852 N N . ARG A 1 103 ? -5.650 -5.011 -0.735 1.00 94.75 103 ARG A N 1
ATOM 853 C CA . ARG A 1 103 ? -6.997 -5.486 -1.083 1.00 94.75 103 ARG A CA 1
ATOM 854 C C . ARG A 1 103 ? -7.601 -6.299 0.060 1.00 94.75 103 ARG A C 1
ATOM 856 O O . ARG A 1 103 ? -8.718 -6.016 0.469 1.00 94.75 103 ARG A O 1
ATOM 863 N N . SER A 1 104 ? -6.832 -7.223 0.639 1.00 92.62 104 SER A N 1
ATOM 864 C CA . SER A 1 104 ? -7.275 -8.029 1.782 1.00 92.62 104 SER A CA 1
ATOM 865 C C . SER A 1 104 ? -7.672 -7.176 2.994 1.00 92.62 104 SER A C 1
ATOM 867 O O . SER A 1 104 ? -8.656 -7.478 3.667 1.00 92.62 104 SER A O 1
ATOM 869 N N . GLU A 1 105 ? -6.915 -6.119 3.293 1.00 90.88 105 GLU A N 1
ATOM 870 C CA . GLU A 1 105 ? -7.215 -5.202 4.399 1.00 90.88 105 GLU A CA 1
ATOM 871 C C . GLU A 1 105 ? -8.423 -4.304 4.098 1.00 90.88 105 GLU A C 1
ATOM 873 O O . GLU A 1 105 ? -9.267 -4.074 4.968 1.00 90.88 105 GLU A O 1
ATOM 878 N N . ALA A 1 106 ? -8.528 -3.813 2.862 1.00 92.19 106 ALA A N 1
ATOM 879 C CA . ALA A 1 106 ? -9.655 -3.008 2.410 1.00 92.19 106 ALA A CA 1
ATOM 880 C C . ALA A 1 106 ? -10.962 -3.814 2.437 1.00 92.19 106 ALA A C 1
ATOM 882 O O . ALA A 1 106 ? -11.953 -3.341 2.992 1.00 92.19 106 ALA A O 1
ATOM 883 N N . ASP A 1 107 ? -10.956 -5.045 1.924 1.00 91.12 107 ASP A N 1
ATOM 884 C CA . ASP A 1 107 ? -12.133 -5.915 1.864 1.00 91.12 107 ASP A CA 1
ATOM 885 C C . ASP A 1 107 ? -12.678 -6.228 3.265 1.00 91.12 107 ASP A C 1
ATOM 887 O O . ASP A 1 107 ? -13.887 -6.154 3.488 1.00 91.12 107 ASP A O 1
ATOM 891 N N . LEU A 1 108 ? -11.798 -6.455 4.248 1.00 88.00 108 LEU A N 1
ATOM 892 C CA . LEU A 1 108 ? -12.191 -6.662 5.647 1.00 88.00 108 LEU A CA 1
ATOM 893 C C . LEU A 1 108 ? -12.948 -5.457 6.234 1.00 88.00 108 LEU A C 1
ATOM 895 O O . LEU A 1 108 ? -13.844 -5.619 7.061 1.00 88.00 108 LEU A O 1
ATOM 899 N N . LEU A 1 109 ? -12.609 -4.238 5.820 1.00 85.00 109 LEU A N 1
ATOM 900 C CA . LEU A 1 109 ? -13.288 -3.015 6.262 1.00 85.00 109 LEU A CA 1
ATOM 901 C C . LEU A 1 109 ? -14.519 -2.678 5.420 1.00 85.00 109 LEU A C 1
ATOM 903 O O . LEU A 1 109 ? -15.430 -1.998 5.903 1.00 85.00 109 LEU A O 1
ATOM 907 N N . MET A 1 110 ? -14.570 -3.143 4.176 1.00 86.88 110 MET A N 1
ATOM 908 C CA . MET A 1 110 ? -15.723 -2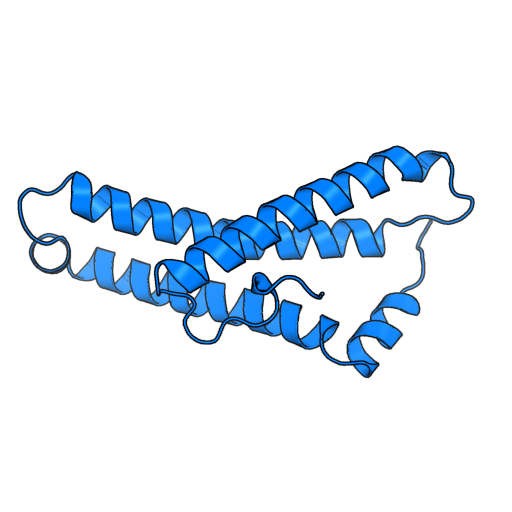.982 3.293 1.00 86.88 110 MET A CA 1
ATOM 909 C C . MET A 1 110 ? -16.826 -4.009 3.585 1.00 86.88 110 MET A C 1
ATOM 911 O O . MET A 1 110 ? -18.005 -3.705 3.378 1.00 86.88 110 MET A O 1
ATOM 915 N N . ASP A 1 111 ? -16.491 -5.138 4.205 1.00 87.81 111 ASP A N 1
ATOM 916 C CA . ASP A 1 111 ? -17.440 -6.120 4.727 1.00 87.81 111 ASP A CA 1
ATOM 917 C C . ASP A 1 111 ? -18.072 -5.685 6.076 1.00 87.81 111 ASP A C 1
ATOM 919 O O . ASP A 1 111 ? -17.359 -5.383 7.041 1.00 87.81 111 ASP A O 1
ATOM 923 N N . PRO A 1 112 ? -19.419 -5.651 6.198 1.00 84.44 112 PRO A N 1
ATOM 924 C CA . PRO A 1 112 ? -20.097 -5.406 7.471 1.00 84.44 112 PRO A CA 1
ATOM 925 C C . PRO A 1 112 ? -19.647 -6.312 8.624 1.00 84.44 112 PRO A C 1
ATOM 927 O O . PRO A 1 112 ? -19.522 -5.822 9.750 1.00 84.44 112 PRO A O 1
ATOM 930 N N . ALA A 1 113 ? -19.400 -7.603 8.375 1.00 83.88 113 ALA A N 1
ATOM 931 C CA . ALA A 1 113 ? -18.998 -8.527 9.433 1.00 83.88 113 ALA A CA 1
ATOM 932 C C . ALA A 1 113 ? -17.567 -8.238 9.914 1.00 83.88 113 ALA A C 1
ATOM 934 O O . ALA A 1 113 ? -17.328 -8.185 11.126 1.00 83.88 113 ALA A O 1
ATOM 935 N N . GLY A 1 114 ? -16.649 -7.948 8.989 1.00 80.62 114 GLY A N 1
ATOM 936 C CA . GLY A 1 114 ? -15.300 -7.477 9.302 1.00 80.62 114 GLY A CA 1
ATOM 937 C C . GLY A 1 114 ? -15.281 -6.166 10.101 1.00 80.62 114 GLY A C 1
ATOM 938 O O . GLY A 1 114 ? -14.598 -6.080 11.127 1.00 80.62 114 GLY A O 1
ATOM 939 N N . ARG A 1 115 ? -16.124 -5.179 9.756 1.00 83.00 115 ARG A N 1
ATOM 940 C CA . ARG A 1 115 ? -16.285 -3.955 10.575 1.00 83.00 115 ARG A CA 1
ATOM 941 C C . ARG A 1 115 ? -16.791 -4.249 11.985 1.00 83.00 115 ARG A C 1
ATOM 943 O O . ARG A 1 115 ? -16.260 -3.706 12.954 1.00 83.00 115 ARG A O 1
ATOM 950 N N . ALA A 1 116 ? -17.799 -5.110 12.114 1.00 81.62 116 ALA A N 1
ATOM 951 C CA . ALA A 1 116 ? -18.348 -5.492 13.412 1.00 81.62 116 ALA A CA 1
ATOM 952 C C . ALA A 1 116 ? -17.338 -6.285 14.258 1.00 81.62 116 ALA A C 1
ATOM 954 O O . ALA A 1 116 ? -17.364 -6.216 15.485 1.00 81.62 116 ALA A O 1
ATOM 955 N N . ALA A 1 117 ? -16.445 -7.057 13.635 1.00 78.69 117 ALA A N 1
ATOM 956 C CA . ALA A 1 117 ? -15.350 -7.729 14.330 1.00 78.69 117 ALA A CA 1
ATOM 957 C C . ALA A 1 117 ? -14.331 -6.724 14.891 1.00 78.69 117 ALA A C 1
ATOM 959 O O . ALA A 1 117 ? -13.943 -6.842 16.050 1.00 78.69 117 ALA A O 1
ATOM 960 N N . LEU A 1 118 ? -13.968 -5.689 14.125 1.00 74.69 118 LEU A N 1
ATOM 961 C CA . LEU A 1 118 ? -13.055 -4.635 14.586 1.00 74.69 118 LEU A CA 1
ATOM 962 C C . LEU A 1 118 ? -13.620 -3.816 15.750 1.00 74.69 118 LEU A C 1
ATOM 964 O O . LEU A 1 118 ? -12.885 -3.472 16.669 1.00 74.69 118 LEU A O 1
ATOM 968 N N . GLN A 1 119 ? -14.924 -3.534 15.748 1.00 73.62 119 GLN A N 1
ATOM 969 C CA . GLN A 1 119 ? -15.591 -2.850 16.864 1.00 73.62 119 GLN A CA 1
ATOM 970 C C . GLN A 1 119 ? -15.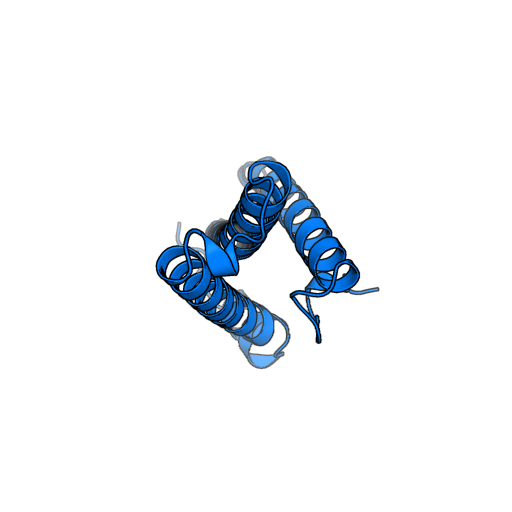620 -3.684 18.152 1.00 73.62 119 GLN A C 1
ATOM 972 O O . GLN A 1 119 ? -15.742 -3.125 19.237 1.00 73.62 119 GLN A O 1
ATOM 977 N N . ARG A 1 120 ? -15.517 -5.012 18.028 1.00 74.06 120 ARG A N 1
ATOM 978 C CA . ARG A 1 120 ? -15.487 -5.960 19.148 1.00 74.06 120 ARG A CA 1
ATOM 979 C C . ARG A 1 120 ? -14.073 -6.288 19.624 1.00 74.06 120 ARG A C 1
ATOM 981 O O . ARG A 1 120 ? -13.946 -7.023 20.601 1.00 74.06 120 ARG A O 1
ATOM 988 N N . LEU A 1 121 ? -13.025 -5.784 18.959 1.00 65.62 121 LEU A N 1
ATOM 989 C CA . LEU A 1 121 ? -11.663 -5.948 19.458 1.00 65.62 121 LEU A CA 1
ATOM 990 C C . LEU A 1 121 ? -11.570 -5.275 20.831 1.00 65.62 121 LEU A C 1
ATOM 992 O O . LEU A 1 121 ? -11.925 -4.098 20.943 1.00 65.62 121 LEU A O 1
ATOM 996 N N . PRO A 1 122 ? -11.124 -6.001 21.871 1.00 55.66 122 PRO A N 1
ATOM 997 C CA . PRO A 1 122 ? -10.975 -5.411 23.185 1.00 55.66 122 PRO A CA 1
ATOM 998 C C . PRO A 1 122 ? -10.015 -4.229 23.079 1.00 55.66 122 PRO A C 1
ATOM 1000 O O . PRO A 1 122 ? -8.918 -4.342 22.524 1.00 55.66 122 PRO A O 1
ATOM 1003 N N . LEU A 1 123 ? -10.456 -3.087 23.597 1.00 53.31 123 LEU A N 1
ATOM 1004 C CA . LEU A 1 123 ? -9.614 -1.923 23.822 1.00 53.31 123 LEU A CA 1
ATOM 1005 C C . LEU A 1 123 ? -8.686 -2.307 24.977 1.00 53.31 123 LEU A C 1
ATOM 1007 O O . LEU A 1 123 ? -9.014 -2.096 26.139 1.00 53.31 123 LEU A O 1
ATOM 1011 N N . ALA A 1 124 ? -7.610 -3.028 24.666 1.00 42.62 124 ALA A N 1
ATOM 1012 C CA . ALA A 1 124 ? -6.644 -3.441 25.670 1.00 42.62 124 ALA A CA 1
ATOM 1013 C C . ALA A 1 124 ? -5.987 -2.183 26.259 1.00 42.62 124 ALA A C 1
ATOM 1015 O O . ALA A 1 124 ? -5.440 -1.370 25.508 1.00 42.62 124 ALA A O 1
ATOM 1016 N N . CYS A 1 125 ? -6.139 -2.029 27.579 1.00 40.59 125 CYS A N 1
ATOM 1017 C CA . CYS A 1 125 ? -5.405 -1.086 28.423 1.00 40.59 125 CYS A CA 1
ATOM 1018 C C . CYS A 1 125 ? -3.906 -1.386 28.428 1.00 40.59 125 CYS A C 1
ATOM 1020 O O . CYS A 1 125 ? -3.549 -2.586 28.377 1.00 40.59 125 CYS A O 1
#

Radius of gyration: 17.55 Å; chains: 1; bounding box: 38×23×52 Å